Protein AF-A0AAD6LCP0-F1 (afdb_monomer_lite)

pLDDT: mean 82.91, std 15.12, range [40.0, 97.94]

Radius of gyration: 21.72 Å; chains: 1; bounding box: 42×23×82 Å

Sequence (115 aa):
MIGVGKIKQYSNVLDKPLSKGKQEVSSSAFAFLFSELVQYNQTQVDNIAELERRLEDAGYAVGARVLELLCHRDKGNRRETRLLGILSFVHSTVWKVLFGKVVDSLEKCTEHEDE

Organism: NCBI:txid444605

InterPro domains:
  IPR007194 Transport protein particle (TRAPP) component [PF04051] (30-109)
  IPR016696 TRAPP I complex, subunit 5 [PIRSF017479] (11-115)
  IPR016696 TRAPP I complex, subunit 5 [PTHR20902] (4-115)
  IPR016696 TRAPP I complex, subunit 5 [cd14943] (25-115)
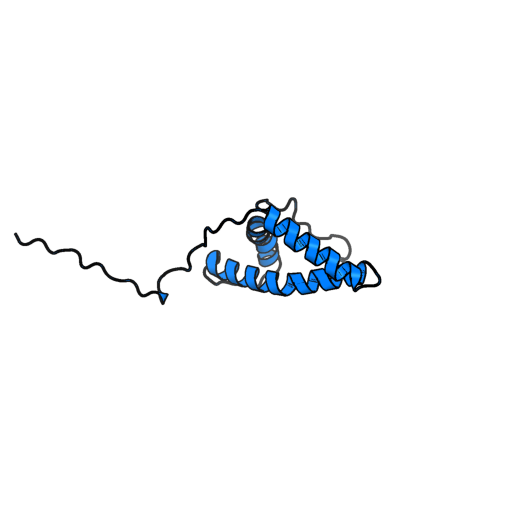  IPR024096 NO signalling/Golgi transport ligand-binding domain superfamily [SSF111126] (23-114)

Foldseek 3Di:
DDDDPDDPDDDDPVPDPPPPDPPDDDPVVVVVVVVVVLVVLVVVDDDDVSSVVVVVVVVVVVVVVLQQVCCVVPVVVDDDPDPVVVLVCCQAPVCCVVPVDGDPDDDDDPPDPDD

Secondary structure (DSSP, 8-state):
------------GGGSPPP----PPPHHHHHHHHHHHHHHHHTT-SSHHHHHHHHHHHHHHHHHHHHHHHHHHHSTTPPP-SHHHHHHHIIIIIHHHHHSS--S------S-S--

Structure (mmCIF, N/CA/C/O backbone):
data_AF-A0AAD6LCP0-F1
#
_entry.id   AF-A0AAD6LCP0-F1
#
loop_
_atom_site.group_PDB
_atom_site.id
_atom_site.type_symbol
_atom_site.label_atom_id
_atom_site.label_alt_id
_atom_site.label_comp_id
_atom_site.label_asym_id
_atom_site.label_entity_id
_atom_site.label_seq_id
_atom_site.pdbx_PDB_ins_code
_atom_site.Cartn_x
_atom_site.Cartn_y
_atom_site.Cartn_z
_atom_site.occupancy
_atom_site.B_iso_or_equiv
_atom_site.auth_seq_id
_atom_site.auth_comp_id
_atom_site.auth_asym_id
_atom_site.auth_atom_id
_atom_site.pdbx_PDB_model_num
ATOM 1 N N . MET A 1 1 ? -1.311 10.698 -62.914 1.00 41.03 1 MET A N 1
ATOM 2 C CA . MET A 1 1 ? -0.847 10.711 -61.510 1.00 41.03 1 MET A CA 1
ATOM 3 C C . MET A 1 1 ? -1.986 10.191 -60.646 1.00 41.03 1 MET A C 1
ATOM 5 O O . MET A 1 1 ? -2.939 10.923 -60.427 1.00 41.03 1 MET A O 1
ATOM 9 N N . ILE A 1 2 ? -1.961 8.911 -60.266 1.00 45.19 2 ILE A N 1
ATOM 10 C CA . ILE A 1 2 ? -3.004 8.302 -59.425 1.00 45.19 2 ILE A CA 1
ATOM 11 C C . ILE A 1 2 ? -2.455 8.255 -57.999 1.00 45.19 2 ILE A C 1
ATOM 13 O O . ILE A 1 2 ? -1.428 7.626 -57.751 1.00 45.19 2 ILE A O 1
ATOM 17 N N . GLY A 1 3 ? -3.097 8.993 -57.093 1.00 53.81 3 GLY A N 1
ATOM 18 C CA . GLY A 1 3 ? -2.724 9.062 -55.686 1.00 53.81 3 GLY A CA 1
ATOM 19 C C . GLY A 1 3 ? -2.971 7.726 -54.995 1.00 53.81 3 GLY A C 1
ATOM 20 O O . GLY A 1 3 ? -4.103 7.256 -54.920 1.00 53.81 3 GLY A O 1
ATOM 21 N N . VAL A 1 4 ? -1.904 7.119 -54.479 1.00 50.12 4 VAL A N 1
ATOM 22 C CA . VAL A 1 4 ? -1.988 5.937 -53.620 1.00 50.12 4 VAL A CA 1
ATOM 23 C C . VAL A 1 4 ? -2.539 6.385 -52.266 1.00 50.12 4 VAL A C 1
ATOM 25 O O . VAL A 1 4 ? -1.846 7.026 -51.475 1.00 50.12 4 VAL A O 1
ATOM 28 N N . GLY A 1 5 ? -3.816 6.091 -52.016 1.00 52.97 5 GLY A N 1
ATOM 29 C CA . GLY A 1 5 ? -4.447 6.299 -50.717 1.00 52.97 5 GLY A CA 1
ATOM 30 C C . GLY A 1 5 ? -3.751 5.457 -49.647 1.00 52.97 5 GLY A C 1
ATOM 31 O O . GLY A 1 5 ? -3.582 4.250 -49.810 1.00 52.97 5 GLY A O 1
ATOM 32 N N . LYS A 1 6 ? -3.329 6.090 -48.547 1.00 51.78 6 LYS A N 1
ATOM 33 C CA . LYS A 1 6 ? -2.745 5.392 -47.394 1.00 51.78 6 LYS A CA 1
ATOM 34 C C . LYS A 1 6 ? -3.778 4.426 -46.806 1.00 51.78 6 LYS A C 1
ATOM 36 O O . LYS A 1 6 ? -4.773 4.856 -46.228 1.00 51.78 6 LYS A O 1
ATOM 41 N N . ILE A 1 7 ? -3.518 3.126 -46.933 1.00 56.50 7 ILE A N 1
ATOM 42 C CA . ILE A 1 7 ? -4.276 2.067 -46.262 1.00 56.50 7 ILE A CA 1
ATOM 43 C C . ILE A 1 7 ? -4.100 2.260 -44.753 1.00 56.50 7 ILE A C 1
ATOM 45 O O . ILE A 1 7 ? -2.981 2.261 -44.239 1.00 56.50 7 ILE A O 1
ATOM 49 N N . LYS A 1 8 ? -5.207 2.462 -44.036 1.00 57.62 8 LYS A N 1
ATOM 50 C CA . LYS A 1 8 ? -5.206 2.610 -42.579 1.00 57.62 8 LYS A CA 1
ATOM 51 C C . LYS A 1 8 ? -4.942 1.231 -41.971 1.00 57.62 8 LYS A C 1
ATOM 53 O O . LYS A 1 8 ? -5.838 0.399 -41.883 1.00 57.62 8 LYS A O 1
ATOM 58 N N . GLN A 1 9 ? -3.686 0.971 -41.628 1.00 62.66 9 GLN A N 1
ATOM 59 C CA . GLN A 1 9 ? -3.252 -0.288 -41.035 1.00 62.66 9 GLN A CA 1
ATOM 60 C C . GLN A 1 9 ? -3.845 -0.399 -39.622 1.00 62.66 9 GLN A C 1
ATOM 62 O O . GLN A 1 9 ? -3.511 0.378 -38.726 1.00 62.66 9 GLN A O 1
ATOM 67 N N . TYR A 1 10 ? -4.783 -1.324 -39.427 1.00 59.38 10 TYR A N 1
ATOM 68 C CA . TYR A 1 10 ? -5.352 -1.603 -38.113 1.00 59.38 10 TYR A CA 1
ATOM 69 C C . TYR A 1 10 ? -4.339 -2.429 -37.316 1.00 59.38 10 TYR A C 1
ATOM 71 O O . TYR A 1 10 ? -4.187 -3.623 -37.546 1.00 59.38 10 TYR A O 1
ATOM 79 N N . SER A 1 11 ? -3.616 -1.777 -36.403 1.00 70.50 11 SER A N 1
ATOM 80 C CA . SER A 1 11 ? -2.761 -2.458 -35.422 1.00 70.50 11 SER A CA 1
ATOM 81 C C . SER A 1 11 ? -3.609 -3.415 -34.577 1.00 70.50 11 SER A C 1
ATOM 83 O O . SER A 1 11 ? -4.703 -3.042 -34.124 1.00 70.50 11 SER A O 1
ATOM 85 N N . ASN A 1 12 ? -3.106 -4.643 -34.401 1.00 78.56 12 ASN A N 1
ATOM 86 C CA . ASN A 1 12 ? -3.736 -5.670 -33.581 1.00 78.56 12 ASN A CA 1
ATOM 87 C C . ASN A 1 12 ? -3.970 -5.106 -32.173 1.00 78.56 12 ASN A C 1
ATOM 89 O O . ASN A 1 12 ? -3.131 -4.391 -31.632 1.00 78.56 12 ASN A O 1
ATOM 93 N N . VAL A 1 13 ? -5.125 -5.396 -31.575 1.00 72.19 13 VAL A N 1
ATOM 94 C CA . VAL A 1 13 ? -5.465 -4.916 -30.227 1.00 72.19 13 VAL A CA 1
ATOM 95 C C . VAL A 1 13 ? -4.430 -5.380 -29.197 1.00 72.19 13 VAL A C 1
ATOM 97 O O . VAL A 1 13 ? -4.169 -4.649 -28.249 1.00 72.19 13 VAL A O 1
ATOM 100 N N . LEU A 1 14 ? -3.793 -6.532 -29.427 1.00 71.19 14 LEU A N 1
ATOM 101 C CA . LEU A 1 14 ? -2.705 -7.051 -28.594 1.00 71.19 14 LEU A CA 1
ATOM 102 C C . LEU A 1 14 ? -1.402 -6.238 -28.700 1.00 71.19 14 LEU A C 1
ATOM 104 O O . LEU A 1 14 ? -0.616 -6.236 -27.759 1.00 71.19 14 LEU A O 1
ATOM 108 N N . ASP A 1 15 ? -1.195 -5.515 -29.805 1.00 72.19 15 ASP A N 1
ATOM 109 C CA . ASP A 1 15 ? -0.020 -4.656 -30.013 1.00 72.19 15 ASP A CA 1
ATOM 110 C C . ASP A 1 15 ? -0.228 -3.249 -29.434 1.00 72.19 15 ASP A C 1
ATOM 112 O O . ASP A 1 15 ? 0.689 -2.423 -29.418 1.00 72.19 15 ASP A O 1
ATOM 116 N N . LYS A 1 16 ? -1.448 -2.938 -28.977 1.00 69.62 16 LYS A N 1
ATOM 117 C CA . LYS A 1 16 ? -1.758 -1.644 -28.375 1.00 69.62 16 LYS A CA 1
ATOM 118 C C . LYS A 1 16 ? -1.381 -1.680 -26.896 1.00 69.62 16 LYS A C 1
ATOM 120 O O . LYS A 1 16 ? -1.918 -2.507 -26.159 1.00 69.62 16 LYS A O 1
ATOM 125 N N . PRO A 1 17 ? -0.524 -0.759 -26.421 1.00 67.19 17 PRO A N 1
ATOM 126 C CA . PRO A 1 17 ? -0.258 -0.652 -24.997 1.00 67.19 17 PRO A CA 1
ATOM 127 C C . PRO A 1 17 ? -1.568 -0.362 -24.260 1.00 67.19 17 PRO A C 1
ATOM 129 O O . PRO A 1 17 ? -2.402 0.416 -24.736 1.00 67.19 17 PRO A O 1
ATOM 132 N N . LEU A 1 18 ? -1.746 -0.988 -23.094 1.00 66.81 18 LEU A N 1
ATOM 133 C CA . LEU A 1 18 ? -2.908 -0.754 -22.241 1.00 66.81 18 LEU A CA 1
ATOM 134 C C . LEU A 1 18 ? -3.085 0.751 -22.018 1.00 66.81 18 LEU A C 1
ATOM 136 O O . LEU A 1 18 ? -2.140 1.454 -21.648 1.00 66.81 18 LEU A O 1
ATOM 140 N N . SER A 1 19 ? -4.308 1.244 -22.236 1.00 68.06 19 SER A N 1
ATOM 141 C CA . SER A 1 19 ? -4.646 2.638 -21.951 1.00 68.06 19 SER A CA 1
ATOM 142 C C . SER A 1 19 ? -4.227 2.980 -20.522 1.00 68.06 19 SER A C 1
ATOM 144 O O . SER A 1 19 ? -4.464 2.213 -19.583 1.00 68.06 19 SER A O 1
ATOM 146 N N . LYS A 1 20 ? -3.614 4.155 -20.343 1.00 66.44 20 LYS A N 1
ATOM 147 C CA . LYS A 1 20 ? -3.220 4.642 -19.015 1.00 66.44 20 LYS A CA 1
ATOM 148 C C . LYS A 1 20 ? -4.420 4.960 -18.115 1.00 66.44 20 LYS A C 1
ATOM 150 O O . LYS A 1 20 ? -4.197 5.209 -16.942 1.00 66.44 20 LYS A O 1
ATOM 155 N N . GLY A 1 21 ? -5.654 4.878 -18.633 1.00 65.25 21 GLY A N 1
ATOM 156 C CA . GLY A 1 21 ? -6.891 4.993 -17.862 1.00 65.25 21 GLY A CA 1
ATOM 157 C C . GLY A 1 21 ? -7.000 6.343 -17.163 1.00 65.25 21 GLY A C 1
ATOM 158 O O . GLY A 1 21 ? -6.610 6.476 -16.015 1.00 65.25 21 GLY A O 1
ATOM 159 N N . LYS A 1 22 ? -7.536 7.357 -17.848 1.00 62.03 22 LYS A N 1
ATOM 160 C CA . LYS A 1 22 ? -7.839 8.661 -17.238 1.00 62.03 22 LYS A CA 1
ATOM 161 C C . LYS A 1 22 ? -9.298 8.726 -16.785 1.00 62.03 22 LYS A C 1
ATOM 163 O O . LYS A 1 22 ? -10.055 9.562 -17.265 1.00 62.03 22 LYS A O 1
ATOM 168 N N . GLN A 1 23 ? -9.715 7.809 -15.918 1.00 65.44 23 GLN A N 1
ATOM 169 C CA . GLN A 1 23 ? -10.927 8.030 -15.130 1.00 65.44 23 GLN A CA 1
ATOM 170 C C . GLN A 1 23 ? -10.480 8.504 -13.758 1.00 65.44 23 GLN A C 1
ATOM 172 O O . GLN A 1 23 ? -10.168 7.712 -12.875 1.00 65.44 23 GLN A O 1
ATOM 177 N N . GLU A 1 24 ? -10.368 9.821 -13.635 1.00 79.81 24 GLU A N 1
ATOM 178 C CA . GLU A 1 24 ? -10.138 10.468 -12.353 1.00 79.81 24 GLU A CA 1
ATOM 179 C C . GLU A 1 24 ? -11.429 10.351 -11.537 1.00 79.81 24 GLU A C 1
ATOM 181 O O . GLU A 1 24 ? -12.499 10.782 -11.967 1.00 79.81 24 GLU A O 1
ATOM 186 N N . VAL A 1 25 ? -11.334 9.698 -10.382 1.00 88.19 25 VAL A N 1
ATOM 187 C CA . VAL A 1 25 ? -12.421 9.589 -9.407 1.00 88.19 25 VAL A CA 1
ATOM 188 C C . VAL A 1 25 ? -12.184 10.648 -8.334 1.00 88.19 25 VAL A C 1
ATOM 190 O O . VAL A 1 25 ? -11.039 10.947 -8.002 1.00 88.19 25 VAL A O 1
ATOM 193 N N . SER A 1 26 ? -13.253 11.226 -7.781 1.00 91.38 26 SER A N 1
ATOM 194 C CA . SER A 1 26 ? -13.129 12.171 -6.665 1.00 91.38 26 SER A CA 1
ATOM 195 C C . SER A 1 26 ? -12.414 11.526 -5.475 1.00 91.38 26 SER A C 1
ATOM 197 O O . SER A 1 26 ? -12.803 10.441 -5.035 1.00 91.38 26 SER A O 1
ATOM 199 N N . SER A 1 27 ? -11.434 12.223 -4.895 1.00 88.75 27 SER A N 1
ATOM 200 C CA . SER A 1 27 ? -10.737 11.782 -3.679 1.00 88.75 27 SER A CA 1
ATOM 201 C C . SER A 1 27 ? -11.699 11.510 -2.520 1.00 88.75 27 SER A C 1
ATOM 203 O O . SER A 1 27 ? -11.465 10.605 -1.721 1.00 88.75 27 SER A O 1
ATOM 205 N N . SER A 1 28 ? -12.819 12.238 -2.454 1.00 94.75 28 SER A N 1
ATOM 206 C CA . SER A 1 28 ? -13.854 12.017 -1.440 1.00 94.75 28 SER A CA 1
ATOM 207 C C . SER A 1 28 ? -14.496 10.634 -1.554 1.00 94.75 28 SER A C 1
ATOM 209 O O . SER A 1 28 ? -14.819 10.040 -0.533 1.00 94.75 28 SER A O 1
ATOM 211 N N . ALA A 1 29 ? -14.646 10.087 -2.765 1.00 94.62 29 ALA A N 1
ATOM 212 C CA . ALA A 1 29 ? -15.231 8.759 -2.949 1.00 94.62 29 ALA A CA 1
ATOM 213 C C . ALA A 1 29 ? -14.351 7.669 -2.317 1.00 94.62 29 ALA A C 1
ATOM 215 O O . ALA A 1 29 ? -14.861 6.792 -1.624 1.00 94.62 29 ALA A O 1
ATOM 216 N N . PHE A 1 30 ? -13.029 7.765 -2.500 1.00 92.38 30 PHE A N 1
ATOM 217 C CA . PHE A 1 30 ? -12.081 6.884 -1.818 1.00 92.38 30 PHE A CA 1
ATOM 218 C C . PHE A 1 30 ? -12.110 7.096 -0.301 1.00 92.38 30 PHE A C 1
ATOM 220 O O . PHE A 1 30 ? -12.188 6.120 0.437 1.00 92.38 30 PHE A O 1
ATOM 227 N N . ALA A 1 31 ? -12.097 8.349 0.166 1.00 95.88 31 ALA A N 1
ATOM 228 C CA . ALA A 1 31 ? -12.098 8.657 1.595 1.00 95.88 31 ALA A CA 1
ATOM 229 C C . ALA A 1 31 ? -13.333 8.093 2.319 1.00 95.88 31 ALA A C 1
ATOM 231 O O . ALA A 1 31 ? -13.188 7.491 3.381 1.00 95.88 31 ALA A O 1
ATOM 232 N N . PHE A 1 32 ? -14.529 8.231 1.737 1.00 97.38 32 PHE A N 1
ATOM 233 C CA . PHE A 1 32 ? -15.752 7.670 2.317 1.00 97.38 32 PHE A CA 1
ATOM 234 C C . PHE A 1 32 ? -15.755 6.140 2.296 1.00 97.38 32 PHE A C 1
ATOM 236 O O . PHE A 1 32 ? -16.069 5.527 3.312 1.00 97.38 32 PHE A O 1
ATOM 243 N N . LEU A 1 33 ? -15.339 5.517 1.187 1.00 96.62 33 LEU A N 1
ATOM 244 C CA . LEU A 1 33 ? -15.228 4.058 1.104 1.00 96.62 33 LEU A CA 1
ATOM 245 C C . LEU A 1 33 ? -14.235 3.506 2.135 1.00 96.62 33 LEU A C 1
ATOM 247 O O . LEU A 1 33 ? -14.520 2.521 2.809 1.00 96.62 33 LEU A O 1
ATOM 251 N N . PHE A 1 34 ? -13.069 4.141 2.255 1.00 96.31 34 PHE A N 1
ATOM 252 C CA . PHE A 1 34 ? -12.041 3.730 3.202 1.00 96.31 34 PHE A CA 1
ATOM 253 C C . PHE A 1 34 ? -12.488 3.951 4.651 1.00 96.31 34 PHE A C 1
ATOM 255 O O . PHE A 1 34 ? -12.266 3.086 5.492 1.00 96.31 34 PHE A O 1
ATOM 262 N N . SER A 1 35 ? -13.173 5.063 4.940 1.00 97.94 35 SER A N 1
ATOM 263 C CA . SER A 1 35 ? -13.746 5.321 6.265 1.00 97.94 35 SER A CA 1
ATOM 264 C C . SER A 1 35 ? -14.748 4.242 6.673 1.00 97.94 35 SER A C 1
ATOM 266 O O . SER A 1 35 ? -14.666 3.738 7.791 1.00 97.94 35 SER A O 1
ATOM 268 N N . GLU A 1 36 ? -15.641 3.842 5.767 1.00 97.62 36 GLU A N 1
ATOM 269 C CA . GLU A 1 36 ? -16.602 2.768 6.030 1.00 97.62 36 GLU A CA 1
ATOM 270 C C . GLU A 1 36 ? -15.903 1.414 6.211 1.00 97.62 36 GLU A C 1
ATOM 272 O O . GLU A 1 36 ? -16.251 0.647 7.104 1.00 97.62 36 GLU A O 1
ATOM 277 N N . LEU A 1 37 ? -14.862 1.129 5.422 1.00 96.38 37 LEU A N 1
ATOM 278 C CA . LEU A 1 37 ? -14.057 -0.087 5.562 1.00 96.38 37 LEU A CA 1
ATOM 279 C C . LEU A 1 37 ? -13.393 -0.171 6.947 1.00 96.38 37 LEU A C 1
ATOM 281 O O . LEU A 1 37 ? -13.386 -1.244 7.557 1.00 96.38 37 LEU A O 1
ATOM 285 N N . VAL A 1 38 ? -12.860 0.944 7.458 1.00 97.50 38 VAL A N 1
ATOM 286 C CA . VAL A 1 38 ? -12.285 1.018 8.812 1.00 97.50 38 VAL A CA 1
ATOM 287 C C . VAL A 1 38 ? -13.365 0.807 9.871 1.00 97.50 38 VAL A C 1
ATOM 289 O O . VAL A 1 38 ? -13.188 -0.045 10.740 1.00 97.50 38 VAL A O 1
ATOM 292 N N . GLN A 1 39 ? -14.492 1.519 9.775 1.00 97.38 39 GLN A N 1
ATOM 293 C CA . GLN A 1 39 ? -15.605 1.393 10.724 1.00 97.38 39 GLN A CA 1
ATOM 294 C C . GLN A 1 39 ? -16.159 -0.037 10.764 1.00 97.38 39 GLN A C 1
ATOM 296 O O . GLN A 1 39 ? -16.311 -0.609 11.842 1.00 97.38 39 GLN A O 1
ATOM 301 N N . TYR A 1 40 ? -16.373 -0.657 9.601 1.00 96.81 40 TYR A N 1
ATOM 302 C CA . TYR A 1 40 ? -16.822 -2.043 9.494 1.00 96.81 40 TYR A CA 1
ATOM 303 C C . TYR A 1 40 ? -15.889 -2.999 10.243 1.00 96.81 40 TYR A C 1
ATOM 305 O O . TYR A 1 40 ? -16.342 -3.782 11.078 1.00 96.81 40 TYR A O 1
ATOM 313 N N . ASN A 1 41 ? -14.579 -2.916 9.993 1.00 96.50 41 ASN A N 1
ATOM 314 C CA . ASN A 1 41 ? -13.623 -3.793 10.667 1.00 96.50 41 ASN A CA 1
ATOM 315 C C . ASN A 1 41 ? -13.532 -3.500 12.166 1.00 96.50 41 ASN A C 1
ATOM 317 O O . ASN A 1 41 ? -13.424 -4.441 12.945 1.00 96.50 41 ASN A O 1
ATOM 321 N N . GLN A 1 42 ? -13.647 -2.235 12.578 1.00 96.38 42 GLN A N 1
ATOM 322 C CA . GLN A 1 42 ? -13.617 -1.844 13.986 1.00 96.38 42 GLN A CA 1
ATOM 323 C C . GLN A 1 42 ? -14.764 -2.470 14.794 1.00 96.38 42 GLN A C 1
ATOM 325 O O . GLN A 1 42 ? -14.567 -2.808 15.955 1.00 96.38 42 GLN A O 1
ATOM 330 N N . THR A 1 43 ? -15.941 -2.676 14.192 1.00 96.44 43 THR A N 1
ATOM 331 C CA . THR A 1 43 ? -17.064 -3.356 14.873 1.00 96.44 43 THR A CA 1
ATOM 332 C C . THR A 1 43 ? -16.858 -4.860 15.075 1.00 96.44 43 THR A C 1
ATOM 334 O O . THR A 1 43 ? -17.625 -5.483 15.803 1.00 96.44 43 THR A O 1
ATOM 337 N N . GLN A 1 44 ? -15.846 -5.445 14.429 1.00 94.75 44 GLN A N 1
ATOM 338 C CA . GLN A 1 44 ? -15.650 -6.893 14.311 1.00 94.75 44 GLN A CA 1
ATOM 339 C C . GLN A 1 44 ? -14.342 -7.384 14.954 1.00 94.75 44 GLN A C 1
ATOM 341 O O . GLN A 1 44 ? -13.942 -8.525 14.697 1.00 94.75 44 GLN A O 1
ATOM 346 N N . VAL A 1 45 ? -13.652 -6.524 15.706 1.00 96.88 45 VAL A N 1
ATOM 347 C CA . VAL A 1 45 ? -12.340 -6.782 16.318 1.00 96.88 45 VAL A CA 1
ATOM 348 C C . VAL A 1 45 ? -12.301 -6.258 17.749 1.00 96.88 45 VAL A C 1
ATOM 350 O O . VAL A 1 45 ? -12.931 -5.248 18.062 1.00 96.88 45 VAL A O 1
ATOM 353 N N . ASP A 1 46 ? -11.514 -6.911 18.602 1.00 94.12 46 ASP A N 1
ATOM 354 C CA . ASP A 1 46 ? -11.452 -6.578 20.033 1.00 94.12 46 ASP A CA 1
ATOM 355 C C . ASP A 1 46 ? -10.341 -5.572 20.378 1.00 94.12 46 ASP A C 1
ATOM 357 O O . ASP A 1 46 ? -10.316 -4.995 21.466 1.00 94.12 46 ASP A O 1
ATOM 361 N N . ASN A 1 47 ? -9.378 -5.368 19.474 1.00 95.62 47 ASN A N 1
ATOM 362 C CA . ASN A 1 47 ? -8.235 -4.489 19.701 1.00 95.62 47 ASN A CA 1
ATOM 363 C C . ASN A 1 47 ? -7.695 -3.875 18.400 1.00 95.62 47 ASN A C 1
ATOM 365 O O . ASN A 1 47 ? -8.011 -4.305 17.291 1.00 95.62 47 ASN A O 1
ATOM 369 N N . ILE A 1 48 ? -6.846 -2.856 18.562 1.00 96.00 48 ILE A N 1
ATOM 370 C CA . ILE A 1 48 ? -6.267 -2.091 17.451 1.00 96.00 48 ILE A CA 1
ATOM 371 C C . ILE A 1 48 ? -5.338 -2.957 16.591 1.00 96.00 48 ILE A C 1
ATOM 373 O O . ILE A 1 48 ? -5.372 -2.831 15.374 1.00 96.00 48 ILE A O 1
ATOM 377 N N . ALA A 1 49 ? -4.566 -3.871 17.182 1.00 97.31 49 ALA A N 1
ATOM 378 C CA . ALA A 1 49 ? -3.644 -4.713 16.418 1.00 97.31 49 ALA A CA 1
ATOM 379 C C . ALA A 1 49 ? -4.390 -5.646 15.446 1.00 97.31 49 ALA A C 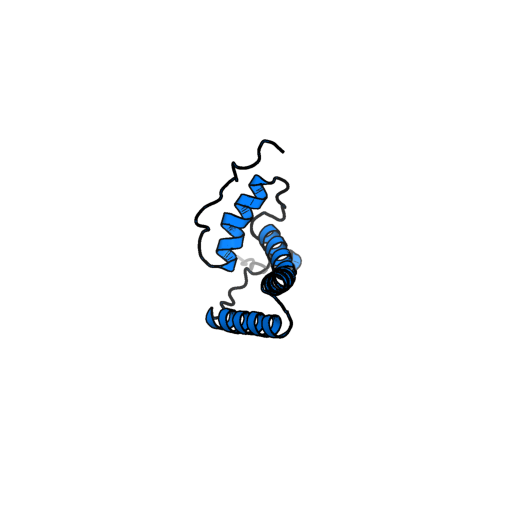1
ATOM 381 O O . ALA A 1 49 ? -3.960 -5.861 14.313 1.00 97.31 49 ALA A O 1
ATOM 382 N N . GLU A 1 50 ? -5.545 -6.178 15.853 1.00 97.19 50 GLU A N 1
ATOM 383 C CA . GLU A 1 50 ? -6.392 -6.966 14.960 1.00 97.19 50 GLU A CA 1
ATOM 384 C C . GLU A 1 50 ? -7.036 -6.095 13.871 1.00 97.19 50 GLU A C 1
ATOM 386 O O . GLU A 1 50 ? -7.101 -6.522 12.715 1.00 97.19 50 GLU A O 1
ATOM 391 N N . LEU A 1 51 ? -7.458 -4.867 14.205 1.00 97.19 51 LEU A N 1
ATOM 392 C CA . LEU A 1 51 ? -7.936 -3.902 13.211 1.00 97.19 51 LEU A CA 1
ATOM 393 C C . LEU A 1 51 ? -6.868 -3.645 12.142 1.00 97.19 51 LEU A C 1
ATOM 395 O O . LEU A 1 51 ? -7.150 -3.788 10.953 1.00 97.19 51 LEU A O 1
ATOM 399 N N . GLU A 1 52 ? -5.648 -3.308 12.560 1.00 96.56 52 GLU A N 1
ATOM 400 C CA . GLU A 1 52 ? -4.511 -3.059 11.669 1.00 96.56 52 GLU A CA 1
ATOM 401 C C . GLU A 1 52 ? -4.246 -4.258 10.761 1.00 96.56 52 GLU A C 1
ATOM 403 O O . GLU A 1 52 ? -4.139 -4.083 9.548 1.00 96.56 52 GLU A O 1
ATOM 408 N N . ARG A 1 53 ? -4.257 -5.478 11.312 1.00 96.69 53 ARG A N 1
ATOM 409 C CA . ARG A 1 53 ? -4.052 -6.696 10.521 1.00 96.69 53 ARG A CA 1
ATOM 410 C C . ARG A 1 53 ? -5.134 -6.904 9.462 1.00 96.69 53 ARG A C 1
ATOM 412 O O . ARG A 1 53 ? -4.824 -7.248 8.326 1.00 96.69 53 ARG A O 1
ATOM 419 N N . ARG A 1 54 ? -6.407 -6.656 9.787 1.00 95.88 54 ARG A N 1
ATOM 420 C CA . ARG A 1 54 ? -7.493 -6.767 8.794 1.00 95.88 54 ARG A CA 1
ATOM 421 C C . ARG A 1 54 ? -7.397 -5.702 7.702 1.00 95.88 54 ARG A C 1
ATOM 423 O O . ARG A 1 54 ? -7.717 -5.981 6.545 1.00 95.88 54 ARG A O 1
ATOM 430 N N . LEU A 1 55 ? -6.960 -4.490 8.049 1.00 96.44 55 LEU A N 1
ATOM 431 C CA . LEU A 1 55 ? -6.705 -3.429 7.072 1.00 96.44 55 LEU A CA 1
ATOM 432 C C . LEU A 1 55 ? -5.498 -3.761 6.180 1.00 96.44 55 LEU A C 1
ATOM 434 O O . LEU A 1 55 ? -5.554 -3.517 4.973 1.00 96.44 55 LEU A O 1
ATOM 4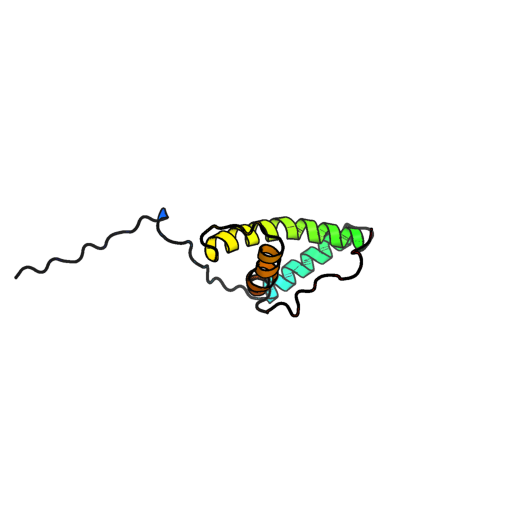38 N N . GLU A 1 56 ? -4.446 -4.354 6.747 1.00 96.19 56 GLU A N 1
ATOM 439 C CA . GLU A 1 56 ? -3.287 -4.868 6.012 1.00 96.19 56 GLU A CA 1
ATOM 440 C C . GLU A 1 56 ? -3.705 -5.946 5.003 1.00 96.19 56 GLU A C 1
ATOM 442 O O . GLU A 1 56 ? -3.397 -5.823 3.815 1.00 96.19 56 GLU A O 1
ATOM 447 N N . ASP A 1 57 ? -4.485 -6.939 5.437 1.00 95.50 57 ASP A N 1
ATOM 448 C CA . ASP A 1 57 ? -4.989 -8.018 4.579 1.00 95.50 57 ASP A CA 1
ATOM 449 C C . ASP A 1 57 ? -5.831 -7.472 3.410 1.00 95.50 57 ASP A C 1
ATOM 451 O O . ASP A 1 57 ? -5.669 -7.885 2.255 1.00 95.50 57 ASP A O 1
ATOM 455 N N . ALA A 1 58 ? -6.701 -6.491 3.682 1.00 93.19 58 ALA A N 1
ATOM 456 C CA . ALA A 1 58 ? -7.479 -5.811 2.646 1.00 93.19 58 ALA A CA 1
ATOM 457 C C . ALA A 1 58 ? -6.579 -5.046 1.656 1.00 93.19 58 ALA A C 1
ATOM 459 O O . ALA A 1 58 ? -6.829 -5.044 0.444 1.00 93.19 58 ALA A O 1
ATOM 460 N N . GLY A 1 59 ? -5.512 -4.418 2.158 1.00 95.31 59 GLY A N 1
ATOM 461 C CA . GLY A 1 59 ? -4.520 -3.699 1.363 1.00 95.31 59 GLY A CA 1
ATOM 462 C C . GLY A 1 59 ? -3.619 -4.611 0.528 1.00 95.31 59 GLY A C 1
ATOM 463 O O . GLY A 1 59 ? -3.243 -4.232 -0.584 1.00 95.31 59 GLY A O 1
ATOM 464 N N . TYR A 1 60 ? -3.316 -5.824 0.996 1.00 95.88 60 TYR A N 1
ATOM 465 C CA . TYR A 1 60 ? -2.374 -6.744 0.351 1.00 95.88 60 TYR A CA 1
ATOM 466 C C . TYR A 1 60 ? -2.759 -7.055 -1.101 1.00 95.88 60 TYR A C 1
ATOM 468 O O . TYR A 1 60 ? -1.952 -6.905 -2.026 1.00 95.88 60 TYR A O 1
ATOM 476 N N . ALA A 1 61 ? -4.024 -7.418 -1.331 1.00 92.31 61 ALA A N 1
ATOM 477 C CA . ALA A 1 61 ? -4.525 -7.731 -2.669 1.00 92.31 61 ALA A CA 1
ATOM 478 C C . ALA A 1 61 ? -4.487 -6.513 -3.611 1.00 92.31 61 ALA A C 1
ATOM 480 O O . ALA A 1 61 ? -4.229 -6.654 -4.810 1.00 92.31 61 ALA A O 1
ATOM 481 N N . VAL A 1 62 ? -4.727 -5.312 -3.076 1.00 94.81 62 VAL A N 1
ATOM 482 C CA . VAL A 1 62 ? -4.615 -4.056 -3.831 1.00 94.81 62 VAL A CA 1
ATOM 483 C C . VAL A 1 62 ? -3.153 -3.788 -4.184 1.00 94.81 62 VAL A C 1
ATOM 485 O O . VAL A 1 62 ? -2.844 -3.532 -5.349 1.00 94.81 62 VAL A O 1
ATOM 488 N N . GLY A 1 63 ? -2.248 -3.918 -3.212 1.00 93.31 63 GLY A N 1
ATOM 489 C CA . GLY A 1 63 ? -0.811 -3.720 -3.381 1.00 93.31 63 GLY A CA 1
ATOM 490 C C . GLY A 1 63 ? -0.205 -4.636 -4.442 1.00 93.31 63 GLY A C 1
ATOM 491 O O . GLY A 1 63 ? 0.516 -4.155 -5.316 1.00 93.31 63 GLY A O 1
ATOM 492 N N . ALA A 1 64 ? -0.557 -5.926 -4.439 1.00 92.56 64 ALA A N 1
ATOM 493 C CA . ALA A 1 64 ? -0.092 -6.883 -5.446 1.00 92.56 64 ALA A CA 1
ATOM 494 C C . ALA A 1 64 ? -0.494 -6.465 -6.875 1.00 92.56 64 ALA A C 1
ATOM 496 O O . ALA A 1 64 ? 0.348 -6.409 -7.772 1.00 92.56 64 ALA A O 1
ATOM 497 N N . ARG A 1 65 ? -1.761 -6.076 -7.075 1.00 92.69 65 ARG A N 1
ATOM 498 C CA . ARG A 1 65 ? -2.271 -5.620 -8.383 1.00 92.69 65 ARG A CA 1
ATOM 499 C C . ARG A 1 65 ? -1.623 -4.314 -8.834 1.00 92.69 65 ARG A C 1
ATOM 501 O O . ARG A 1 65 ? -1.294 -4.163 -10.010 1.00 92.69 65 ARG A O 1
ATOM 508 N N . VAL A 1 66 ? -1.435 -3.368 -7.913 1.00 91.44 66 VAL A N 1
ATOM 509 C CA . VAL A 1 66 ? -0.752 -2.096 -8.191 1.00 91.44 66 VAL A CA 1
ATOM 510 C C . VAL A 1 66 ? 0.701 -2.349 -8.588 1.00 91.44 66 VAL A C 1
ATOM 512 O O . VAL A 1 66 ? 1.167 -1.781 -9.576 1.00 91.44 66 VAL A O 1
ATOM 515 N N . LEU A 1 67 ? 1.401 -3.233 -7.874 1.00 89.88 67 LEU A N 1
ATOM 516 C CA . LEU A 1 67 ? 2.782 -3.598 -8.174 1.00 89.88 67 LEU A CA 1
ATOM 517 C C . LEU A 1 67 ? 2.909 -4.180 -9.588 1.00 89.88 67 LEU A C 1
ATOM 519 O O . LEU A 1 67 ? 3.714 -3.687 -10.377 1.00 89.88 67 LEU A O 1
ATOM 523 N N . GLU A 1 68 ? 2.096 -5.183 -9.927 1.00 88.69 68 GLU A N 1
ATOM 524 C CA . GLU A 1 68 ? 2.101 -5.813 -11.254 1.00 88.69 68 GLU A CA 1
ATOM 525 C C . GLU A 1 68 ? 1.799 -4.804 -12.368 1.00 88.69 68 GLU A C 1
ATOM 527 O O . GLU A 1 68 ? 2.536 -4.715 -13.357 1.00 88.69 68 GLU A O 1
ATOM 532 N N . LEU A 1 69 ? 0.758 -3.987 -12.181 1.00 88.50 69 LEU A N 1
ATOM 533 C CA . LEU A 1 69 ? 0.339 -2.976 -13.148 1.00 88.50 69 LEU A CA 1
ATOM 534 C C . LEU A 1 69 ? 1.438 -1.940 -13.415 1.00 88.50 69 LEU A C 1
ATOM 536 O O . LEU A 1 69 ? 1.687 -1.582 -14.571 1.00 88.50 69 LEU A O 1
ATOM 540 N N . LEU A 1 70 ? 2.092 -1.446 -12.363 1.00 88.44 70 LEU A N 1
ATOM 541 C CA . LEU A 1 70 ? 3.136 -0.428 -12.484 1.00 88.44 70 LEU A CA 1
ATOM 542 C C . LEU A 1 70 ? 4.452 -1.014 -13.009 1.00 88.44 70 LEU A C 1
ATOM 544 O O . LEU A 1 70 ? 5.117 -0.370 -13.821 1.00 88.44 70 LEU A O 1
ATOM 548 N N . CYS A 1 71 ? 4.803 -2.253 -12.648 1.00 86.81 71 CYS A N 1
ATOM 549 C CA . CYS A 1 71 ? 5.928 -2.962 -13.266 1.00 86.81 71 CYS A CA 1
ATOM 550 C C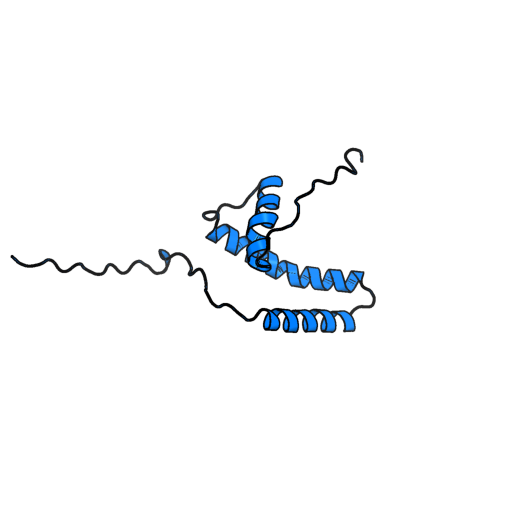 . CYS A 1 71 ? 5.728 -3.134 -14.779 1.00 86.81 71 CYS A C 1
ATOM 552 O O . CYS A 1 71 ? 6.668 -2.945 -15.558 1.00 86.81 71 CYS A O 1
ATOM 554 N N . HIS A 1 72 ? 4.506 -3.449 -15.210 1.00 84.56 72 HIS A N 1
ATOM 555 C CA . HIS A 1 72 ? 4.190 -3.563 -16.628 1.00 84.56 72 HIS A CA 1
ATOM 556 C C . HIS A 1 72 ? 4.291 -2.210 -17.352 1.00 84.56 72 HIS A C 1
ATOM 558 O O . HIS A 1 72 ? 4.949 -2.116 -18.389 1.00 84.56 72 HIS A O 1
ATOM 564 N N . ARG A 1 73 ? 3.681 -1.154 -16.792 1.00 83.12 73 ARG A N 1
ATOM 565 C CA . ARG A 1 73 ? 3.586 0.173 -17.430 1.00 83.12 73 ARG A CA 1
ATOM 566 C C . ARG A 1 73 ? 4.901 0.950 -17.469 1.00 83.12 73 ARG A C 1
ATOM 568 O O . ARG A 1 73 ? 5.199 1.543 -18.503 1.00 83.12 73 ARG A O 1
ATOM 575 N N . ASP A 1 74 ? 5.666 0.948 -16.378 1.00 75.75 74 ASP A N 1
ATOM 576 C CA . ASP A 1 74 ? 6.803 1.868 -16.215 1.00 75.75 74 ASP A CA 1
ATOM 577 C C . ASP A 1 74 ? 8.168 1.182 -16.346 1.00 75.75 74 ASP A C 1
ATOM 579 O O . ASP A 1 74 ? 9.170 1.853 -16.593 1.00 75.75 74 ASP A O 1
ATOM 583 N N . LYS A 1 75 ? 8.234 -0.154 -16.232 1.00 67.56 75 LYS A N 1
ATOM 584 C CA . LYS A 1 75 ? 9.505 -0.905 -16.278 1.00 67.56 75 LYS A CA 1
ATOM 585 C C . LYS A 1 75 ? 9.667 -1.818 -17.485 1.00 67.56 75 LYS A C 1
ATOM 587 O O . LYS A 1 75 ? 10.547 -2.677 -17.482 1.00 67.56 75 LYS A O 1
ATOM 592 N N . GLY A 1 76 ? 8.828 -1.676 -18.512 1.00 73.94 76 GLY A N 1
ATOM 593 C CA . GLY A 1 76 ? 8.872 -2.564 -19.679 1.00 73.94 76 GLY A CA 1
ATOM 594 C C . GLY A 1 76 ? 8.744 -4.035 -19.276 1.00 73.94 76 GLY A C 1
ATOM 595 O O . GLY A 1 76 ? 9.460 -4.886 -19.800 1.00 73.94 76 GLY A O 1
ATOM 596 N N . ASN A 1 77 ? 7.883 -4.310 -18.288 1.00 70.88 77 ASN A N 1
ATOM 597 C CA . ASN A 1 77 ? 7.655 -5.635 -17.715 1.00 70.88 77 ASN A CA 1
ATOM 598 C C . ASN A 1 77 ? 8.853 -6.246 -16.950 1.00 70.88 77 ASN A C 1
ATOM 600 O O . ASN A 1 77 ? 8.914 -7.462 -16.768 1.00 70.88 77 ASN A O 1
ATOM 604 N N . ARG A 1 78 ? 9.815 -5.431 -16.489 1.00 76.44 78 ARG A N 1
ATOM 605 C CA . ARG A 1 78 ? 10.933 -5.889 -15.645 1.00 76.44 78 ARG A CA 1
ATOM 606 C C . ARG A 1 78 ? 10.637 -5.668 -14.164 1.00 76.44 78 ARG A C 1
ATOM 608 O O . ARG A 1 78 ? 10.475 -4.538 -13.707 1.00 76.44 78 ARG A O 1
ATOM 615 N N . ARG A 1 79 ? 10.606 -6.762 -13.404 1.00 80.69 79 ARG A N 1
ATOM 616 C CA . ARG A 1 79 ? 10.477 -6.740 -11.944 1.00 80.69 79 ARG A CA 1
ATOM 617 C C . ARG A 1 79 ? 11.832 -6.445 -11.302 1.00 80.69 79 ARG A C 1
ATOM 619 O O . ARG A 1 79 ? 12.841 -7.026 -11.691 1.00 80.69 79 ARG A O 1
ATOM 626 N N . GLU A 1 80 ? 11.845 -5.575 -10.296 1.00 86.38 80 GLU A N 1
ATOM 627 C CA . GLU A 1 80 ? 13.038 -5.379 -9.469 1.00 86.38 80 GLU A CA 1
ATOM 628 C C . GLU A 1 80 ? 13.295 -6.609 -8.609 1.00 86.38 80 GLU A C 1
ATOM 630 O O . GLU A 1 80 ? 12.412 -7.066 -7.885 1.00 86.38 80 GLU A O 1
ATOM 635 N N . THR A 1 81 ? 14.518 -7.121 -8.675 1.00 89.31 81 THR A N 1
ATOM 636 C CA . THR A 1 81 ? 14.983 -8.257 -7.866 1.00 89.31 81 THR A CA 1
ATOM 637 C C . THR A 1 81 ? 15.946 -7.832 -6.761 1.00 89.31 81 THR A C 1
ATOM 639 O O . THR A 1 81 ? 16.299 -8.637 -5.906 1.00 89.31 81 THR A O 1
ATOM 642 N N . ARG A 1 82 ? 16.375 -6.563 -6.762 1.00 92.38 82 ARG A N 1
ATOM 643 C CA . ARG A 1 82 ? 17.265 -5.984 -5.750 1.00 92.38 82 ARG A CA 1
ATOM 644 C C . ARG A 1 82 ? 16.454 -5.194 -4.732 1.00 92.38 82 ARG A C 1
ATOM 646 O O . ARG A 1 82 ? 15.618 -4.384 -5.129 1.00 92.38 82 ARG A O 1
ATOM 653 N N . LEU A 1 83 ? 16.770 -5.362 -3.447 1.00 89.88 83 LEU A N 1
ATOM 654 C CA . LEU A 1 83 ? 16.074 -4.699 -2.338 1.00 89.88 83 LEU A CA 1
ATOM 655 C C . LEU A 1 83 ? 16.007 -3.174 -2.517 1.00 89.88 83 LEU A C 1
ATOM 657 O O . LEU A 1 83 ? 14.929 -2.5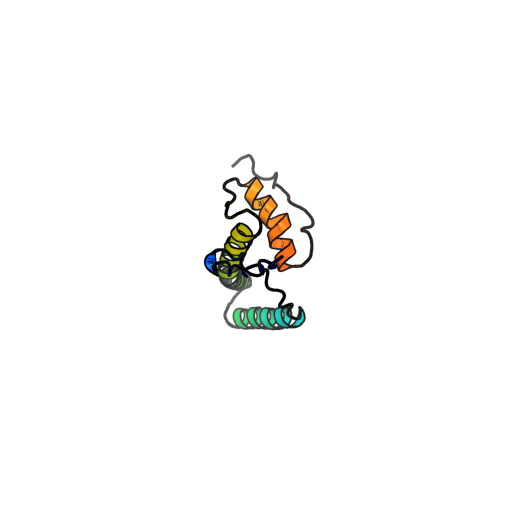92 -2.525 1.00 89.88 83 LEU A O 1
ATOM 661 N N . LEU A 1 84 ? 17.147 -2.525 -2.763 1.00 90.19 84 LEU A N 1
ATOM 662 C CA . LEU A 1 84 ? 17.180 -1.074 -2.970 1.00 90.19 84 LEU A CA 1
ATOM 663 C C . LEU A 1 84 ? 16.358 -0.638 -4.196 1.00 90.19 84 LEU A C 1
ATOM 665 O O . LEU A 1 84 ? 15.702 0.400 -4.176 1.00 90.19 84 LEU A O 1
ATOM 669 N N . GLY A 1 85 ? 16.360 -1.455 -5.254 1.00 90.75 85 GLY A N 1
ATOM 670 C CA . GLY A 1 85 ? 15.593 -1.194 -6.471 1.00 90.75 85 GLY A CA 1
ATOM 671 C C . GLY A 1 85 ? 14.086 -1.234 -6.225 1.00 90.75 85 GLY A C 1
ATOM 672 O O . GLY A 1 85 ? 13.366 -0.347 -6.690 1.00 90.75 85 GLY A O 1
ATOM 673 N N . ILE A 1 86 ? 13.602 -2.224 -5.465 1.00 90.62 86 ILE A N 1
ATOM 674 C CA . ILE A 1 86 ? 12.178 -2.316 -5.128 1.00 90.62 86 ILE A CA 1
ATOM 675 C C . ILE A 1 86 ? 11.762 -1.227 -4.132 1.00 90.62 86 ILE A C 1
ATOM 677 O O . ILE A 1 86 ? 10.723 -0.604 -4.335 1.00 90.62 86 ILE A O 1
ATOM 681 N N . LEU A 1 87 ? 12.593 -0.906 -3.136 1.00 91.88 87 LEU A N 1
ATOM 682 C CA . LEU A 1 87 ? 12.314 0.177 -2.187 1.00 91.88 87 LEU A CA 1
ATOM 683 C C . LEU A 1 87 ? 12.227 1.539 -2.890 1.00 91.88 87 LEU A C 1
ATOM 685 O O . LEU A 1 87 ? 11.258 2.274 -2.702 1.00 91.88 87 LEU A O 1
ATOM 689 N N . SER A 1 88 ? 13.176 1.842 -3.781 1.00 90.00 88 SER A N 1
ATOM 690 C CA . SER A 1 88 ? 13.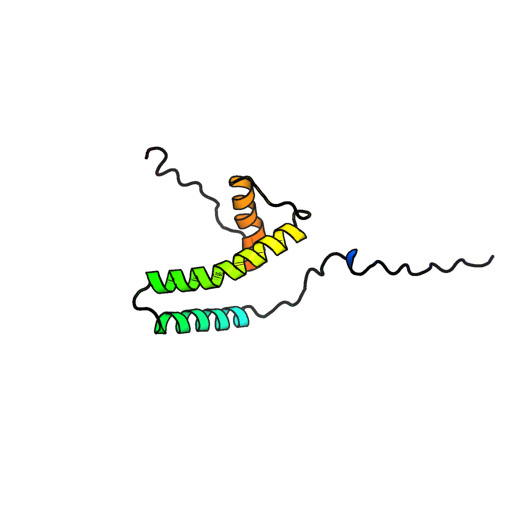152 3.069 -4.590 1.00 90.00 88 SER A CA 1
ATOM 691 C C . SER A 1 88 ? 11.918 3.142 -5.501 1.00 90.00 88 SER A C 1
ATOM 693 O O . SER A 1 88 ? 11.337 4.216 -5.695 1.00 90.00 88 SER A O 1
ATOM 695 N N . PHE A 1 89 ? 11.475 1.995 -6.027 1.00 90.25 89 PHE A N 1
ATOM 696 C CA . PHE A 1 89 ? 10.270 1.901 -6.848 1.00 90.25 89 PHE A CA 1
ATOM 697 C C . PHE A 1 89 ? 8.994 2.186 -6.054 1.00 90.25 89 PHE A C 1
ATOM 699 O O . PHE A 1 89 ? 8.153 2.961 -6.519 1.00 90.25 89 PHE A O 1
ATOM 706 N N . VAL A 1 90 ? 8.865 1.603 -4.860 1.00 91.50 90 VAL A N 1
ATOM 707 C CA . VAL A 1 90 ? 7.727 1.855 -3.967 1.00 91.50 90 VAL A CA 1
ATOM 708 C C . VAL A 1 90 ? 7.684 3.333 -3.575 1.00 91.50 90 VAL A C 1
ATOM 710 O O . VAL A 1 90 ? 6.656 3.984 -3.765 1.00 91.50 90 VAL A O 1
ATOM 713 N N . HIS A 1 91 ? 8.823 3.879 -3.143 1.00 91.25 91 HIS A N 1
ATOM 714 C CA . HIS A 1 91 ? 8.973 5.279 -2.744 1.00 91.25 91 HIS A CA 1
ATOM 715 C C . HIS A 1 91 ? 8.592 6.265 -3.860 1.00 91.25 91 HIS A C 1
ATOM 717 O O . HIS A 1 91 ? 7.846 7.217 -3.646 1.00 91.25 91 HIS A O 1
ATOM 723 N N . SER A 1 92 ? 9.103 6.052 -5.075 1.00 88.94 92 SER A N 1
ATOM 724 C CA . SER A 1 92 ? 9.014 7.066 -6.136 1.00 88.94 92 SER A CA 1
ATOM 725 C C . SER A 1 92 ? 7.813 6.886 -7.064 1.00 88.94 92 SER A C 1
ATOM 727 O O . SER A 1 92 ? 7.255 7.870 -7.549 1.00 88.94 92 SER A O 1
ATOM 729 N N . THR A 1 93 ? 7.431 5.637 -7.351 1.00 90.75 93 THR A N 1
ATOM 730 C CA . THR A 1 93 ? 6.395 5.327 -8.352 1.00 90.75 93 THR A CA 1
ATOM 731 C C . THR A 1 93 ? 5.080 4.959 -7.686 1.00 90.75 93 THR A C 1
ATOM 733 O O . THR A 1 93 ? 4.075 5.628 -7.917 1.00 90.75 93 THR A O 1
ATOM 736 N N . VAL A 1 94 ? 5.085 3.930 -6.833 1.00 91.75 94 VAL A N 1
ATOM 737 C CA . VAL A 1 94 ? 3.854 3.415 -6.210 1.00 91.75 94 VAL A CA 1
ATOM 738 C C . VAL A 1 94 ? 3.196 4.497 -5.358 1.00 91.75 94 VAL A C 1
ATOM 740 O O . VAL A 1 94 ? 2.012 4.781 -5.535 1.00 91.75 94 VAL A O 1
ATOM 743 N N . TRP A 1 95 ? 3.969 5.164 -4.499 1.00 92.31 95 TRP A N 1
ATOM 744 C CA . TRP A 1 95 ? 3.441 6.201 -3.614 1.00 92.31 95 TRP A CA 1
ATOM 745 C C . TRP A 1 95 ? 2.834 7.386 -4.366 1.00 92.31 95 TRP A C 1
ATOM 747 O O . TRP A 1 95 ? 1.733 7.837 -4.051 1.00 92.31 95 TRP A O 1
ATOM 757 N N . LYS A 1 96 ? 3.512 7.848 -5.422 1.00 90.38 96 LYS A N 1
ATOM 758 C CA . LYS A 1 96 ? 3.018 8.939 -6.265 1.00 90.38 96 LYS A CA 1
ATOM 759 C C . LYS A 1 96 ? 1.714 8.570 -6.967 1.00 90.38 96 LYS A C 1
ATOM 761 O O . LYS A 1 96 ? 0.839 9.420 -7.093 1.00 90.38 96 LYS A O 1
ATOM 766 N N . VAL A 1 97 ? 1.576 7.321 -7.410 1.00 89.06 97 VAL A N 1
ATOM 767 C CA . VAL A 1 97 ? 0.350 6.830 -8.053 1.00 89.06 97 VAL A CA 1
ATOM 768 C C . VAL A 1 97 ? -0.807 6.726 -7.059 1.00 89.06 97 VAL A C 1
ATOM 770 O O . VAL A 1 97 ? -1.926 7.079 -7.415 1.00 89.06 97 VAL A O 1
ATOM 773 N N . LEU A 1 98 ? -0.554 6.269 -5.831 1.00 89.56 98 LEU A N 1
ATOM 774 C CA . LEU A 1 98 ? -1.601 6.094 -4.819 1.00 89.56 98 LEU A CA 1
ATOM 775 C C . LEU A 1 98 ? -2.050 7.415 -4.184 1.00 89.56 98 LEU A C 1
ATOM 777 O O . LEU A 1 98 ? -3.240 7.611 -3.957 1.00 89.56 98 LEU A O 1
ATOM 781 N N . PHE A 1 99 ? -1.110 8.317 -3.898 1.00 87.94 99 PHE A N 1
ATOM 782 C CA . PHE A 1 99 ? -1.366 9.485 -3.048 1.00 87.94 99 PHE A CA 1
ATOM 783 C C . PHE A 1 99 ? -1.134 10.828 -3.744 1.00 87.94 99 PHE A C 1
ATOM 785 O O . PHE A 1 99 ? -1.363 11.874 -3.141 1.00 87.94 99 PHE A O 1
ATOM 792 N N . GLY A 1 100 ? -0.635 10.836 -4.983 1.00 87.38 100 GLY A N 1
ATOM 793 C CA . GLY A 1 100 ? -0.354 12.069 -5.727 1.00 87.38 100 GLY A CA 1
ATOM 794 C C . GLY A 1 100 ? 0.808 12.905 -5.174 1.00 87.38 100 GLY A C 1
ATOM 795 O O . GLY A 1 100 ? 1.072 13.988 -5.692 1.00 87.38 100 GLY A O 1
ATOM 796 N N . LYS A 1 101 ? 1.523 12.412 -4.156 1.00 86.06 101 LYS A N 1
ATOM 797 C CA . LYS A 1 101 ? 2.659 13.081 -3.507 1.00 86.06 101 LYS A CA 1
ATOM 798 C C . LYS A 1 101 ? 3.921 12.224 -3.557 1.00 86.06 101 LYS A C 1
ATOM 800 O O . LYS A 1 101 ? 3.849 11.023 -3.803 1.00 86.06 101 LYS A O 1
ATOM 805 N N . VAL A 1 102 ? 5.077 12.845 -3.346 1.00 83.12 102 VAL A N 1
ATOM 806 C CA . VAL A 1 102 ? 6.345 12.124 -3.144 1.00 83.12 102 VAL A CA 1
ATOM 807 C C . VAL A 1 102 ? 6.394 11.641 -1.689 1.00 83.12 102 VAL A C 1
ATOM 809 O O . VAL A 1 102 ? 5.750 12.240 -0.827 1.00 83.12 102 VAL A O 1
ATOM 812 N N . VAL A 1 103 ? 7.075 10.526 -1.425 1.00 87.44 103 VAL A N 1
ATOM 813 C CA . VAL A 1 103 ? 7.417 10.130 -0.049 1.00 87.44 103 VAL A CA 1
ATOM 814 C C . VAL A 1 103 ? 8.450 11.112 0.506 1.00 87.44 103 VAL A C 1
ATOM 816 O O . VAL A 1 103 ? 9.325 11.561 -0.231 1.00 87.44 103 VAL A O 1
ATOM 819 N N . ASP A 1 104 ? 8.339 11.446 1.789 1.00 86.94 104 ASP A N 1
ATOM 820 C CA . ASP A 1 104 ? 9.196 12.450 2.424 1.00 86.94 104 ASP A CA 1
ATOM 821 C C . ASP A 1 104 ? 10.653 11.969 2.572 1.00 86.94 104 ASP A C 1
ATOM 823 O O . ASP A 1 104 ? 11.583 12.715 2.263 1.00 86.94 104 ASP A O 1
ATOM 827 N N . SER A 1 105 ? 10.868 10.713 2.978 1.00 87.44 105 SER A N 1
ATOM 828 C CA . SER A 1 105 ? 12.199 10.104 3.086 1.00 87.44 105 SER A CA 1
ATOM 829 C C . SER A 1 105 ? 12.176 8.582 2.872 1.00 87.44 105 SER A C 1
ATOM 831 O O . SER A 1 105 ? 11.173 7.905 3.101 1.00 87.44 105 SER A O 1
ATOM 833 N N . LEU A 1 106 ? 13.310 8.030 2.423 1.00 87.88 106 LEU A N 1
ATOM 834 C CA . LEU A 1 106 ? 13.598 6.594 2.454 1.00 87.88 106 LEU A CA 1
ATOM 835 C C . LEU A 1 106 ? 14.792 6.370 3.381 1.00 87.88 106 LEU A C 1
ATOM 837 O O . LEU A 1 106 ? 15.911 6.758 3.048 1.00 87.88 106 LEU A O 1
ATOM 841 N N . GLU A 1 107 ? 14.551 5.740 4.525 1.00 86.88 107 GLU A N 1
ATOM 842 C CA . GLU A 1 107 ? 15.544 5.573 5.588 1.00 86.88 107 GLU A CA 1
ATOM 843 C C . GLU A 1 107 ? 15.944 4.100 5.742 1.00 86.88 107 GLU A C 1
ATOM 845 O O . GLU A 1 107 ? 15.117 3.195 5.612 1.00 86.88 107 GLU A O 1
ATOM 850 N N . LYS A 1 108 ? 17.234 3.849 5.997 1.00 81.19 108 LYS A N 1
ATOM 851 C CA . LYS A 1 108 ? 17.741 2.541 6.434 1.00 81.19 108 LYS A CA 1
ATOM 852 C C . LYS A 1 108 ? 17.861 2.608 7.956 1.00 81.19 108 LYS A C 1
ATOM 854 O O . LYS A 1 108 ? 18.616 3.443 8.445 1.00 81.19 108 LYS A O 1
ATOM 859 N N . CYS A 1 109 ? 17.163 1.738 8.686 1.00 72.12 109 CYS A N 1
ATOM 860 C CA . CYS A 1 109 ? 17.372 1.600 10.128 1.00 72.12 109 CYS A CA 1
ATOM 861 C C . CYS A 1 109 ? 18.841 1.235 10.393 1.00 72.12 109 CYS A C 1
ATOM 863 O O . CYS A 1 109 ? 19.355 0.269 9.829 1.00 72.12 109 CYS A O 1
ATOM 865 N N . THR A 1 110 ? 19.522 2.041 11.206 1.00 71.44 110 THR A N 1
ATOM 866 C CA . THR A 1 110 ? 20.897 1.795 11.676 1.00 71.44 110 THR A CA 1
ATOM 867 C C . THR A 1 110 ? 20.932 1.080 13.028 1.00 71.44 110 THR A C 1
ATOM 869 O O . THR A 1 110 ? 22.005 0.839 13.566 1.00 71.44 110 THR A O 1
ATOM 872 N N . GLU A 1 111 ? 19.767 0.761 13.591 1.00 60.53 111 GLU A N 1
ATOM 873 C CA . GLU A 1 111 ? 19.610 0.045 14.855 1.00 60.53 111 GLU A CA 1
ATOM 874 C C . GLU A 1 111 ? 19.362 -1.438 14.527 1.00 60.53 111 GLU A C 1
ATOM 876 O O . GLU A 1 111 ? 18.414 -1.739 13.807 1.00 60.53 111 GLU A O 1
ATOM 881 N N . HIS A 1 112 ? 20.233 -2.330 15.017 1.00 56.38 112 HIS A N 1
ATOM 882 C CA . HIS A 1 112 ? 20.431 -3.748 14.636 1.00 56.38 112 HIS A CA 1
ATOM 883 C C . HIS A 1 112 ? 21.327 -4.024 13.411 1.00 56.38 112 HIS A C 1
ATOM 885 O O . HIS A 1 112 ? 20.891 -4.613 12.423 1.00 56.38 112 HIS A O 1
ATOM 891 N N . GLU A 1 113 ? 22.620 -3.689 13.501 1.00 49.00 113 GLU A N 1
ATOM 892 C CA . GLU A 1 113 ? 23.663 -4.445 12.773 1.00 49.00 113 GLU A CA 1
ATOM 893 C C . GLU A 1 113 ? 24.255 -5.613 13.607 1.00 49.00 113 GLU A C 1
ATOM 895 O O . GLU A 1 113 ? 25.014 -6.396 13.049 1.00 49.00 113 GLU A O 1
ATOM 900 N N . ASP A 1 114 ? 23.843 -5.807 14.875 1.00 46.66 114 ASP A N 1
ATOM 901 C CA . ASP A 1 114 ? 24.443 -6.783 15.814 1.00 46.66 114 ASP A CA 1
ATOM 902 C C . ASP A 1 114 ? 23.431 -7.675 16.589 1.00 46.66 114 ASP A C 1
ATOM 904 O O . ASP A 1 114 ? 23.507 -7.764 17.814 1.00 46.66 114 ASP A O 1
ATOM 908 N N . GLU A 1 115 ? 22.502 -8.369 15.915 1.00 40.00 115 GLU A N 1
ATOM 909 C CA . GLU A 1 115 ? 21.885 -9.610 16.454 1.00 40.00 115 GLU A CA 1
ATOM 910 C C . GLU A 1 115 ? 21.750 -10.702 15.384 1.00 40.00 115 GLU A C 1
ATOM 912 O O . GLU A 1 115 ? 21.264 -10.391 14.271 1.00 40.00 115 GLU A O 1
#